Protein AF-A0A0G4EV05-F1 (afdb_monomer_lite)

InterPro domains:
  IPR023398 Translation Initiation factor eIF- 4e-like [G3DSA:3.30.760.10] (2-71)
  IPR023398 Translation Initiation factor eIF- 4e-like [SSF55418] (4-71)

Radius of gyration: 13.23 Å; chains: 1; bounding box: 34×19×38 Å

Secondary structure (DSSP, 8-state):
-----EEEEEEEEEEEETT--S-TGGGEEEEEEEEEHHHHHHHHHHHHHS-S-TT--EEEEEEEETT----

Structure (mmCIF, N/CA/C/O backbone):
data_AF-A0A0G4EV05-F1
#
_entry.id   AF-A0A0G4EV05-F1
#
loop_
_atom_site.group_PDB
_atom_site.id
_atom_site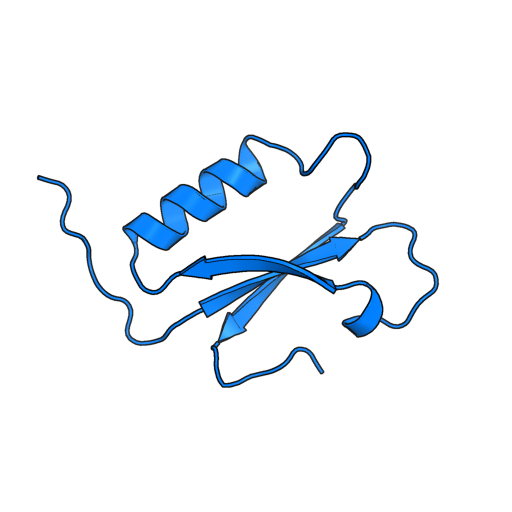.type_symbol
_atom_site.label_atom_id
_atom_site.label_alt_id
_atom_site.label_comp_id
_atom_site.label_asym_id
_atom_site.label_entity_id
_atom_site.label_seq_id
_atom_site.pdbx_PDB_ins_code
_atom_site.Cartn_x
_atom_site.Cartn_y
_atom_site.Cartn_z
_atom_site.occupancy
_atom_site.B_iso_or_equiv
_atom_site.auth_seq_id
_atom_site.auth_comp_id
_atom_site.auth_asym_id
_atom_site.auth_atom_id
_atom_site.pdbx_PDB_model_num
ATOM 1 N N . MET A 1 1 ? -9.348 12.443 21.288 1.00 47.00 1 MET A N 1
ATOM 2 C CA . MET A 1 1 ? -9.486 11.042 20.832 1.00 47.00 1 MET A CA 1
ATOM 3 C C . MET A 1 1 ? -9.714 11.068 19.330 1.00 47.00 1 MET A C 1
ATOM 5 O O . MET A 1 1 ? -10.722 11.609 18.909 1.00 47.00 1 MET A O 1
ATOM 9 N N . ALA A 1 2 ? -8.763 10.600 18.520 1.00 54.09 2 ALA A N 1
ATOM 10 C CA . ALA A 1 2 ? -8.969 10.503 17.074 1.00 54.09 2 ALA A CA 1
ATOM 11 C C . ALA A 1 2 ? -9.798 9.243 16.791 1.00 54.09 2 ALA A C 1
ATOM 13 O O . ALA A 1 2 ? -9.339 8.142 17.095 1.00 54.09 2 ALA A O 1
ATOM 14 N N . CYS A 1 3 ? -11.018 9.413 16.283 1.00 57.38 3 CYS A N 1
ATOM 15 C CA . CYS A 1 3 ? -11.911 8.312 15.939 1.00 57.38 3 CYS A CA 1
ATOM 16 C C . CYS A 1 3 ? -11.278 7.455 14.835 1.00 57.38 3 CYS A C 1
ATOM 18 O O . CYS A 1 3 ? -10.997 7.947 13.741 1.00 57.38 3 CYS A O 1
ATOM 20 N N . ASP A 1 4 ? -11.046 6.175 15.122 1.00 69.06 4 ASP A N 1
ATOM 21 C CA . ASP A 1 4 ? -10.699 5.165 14.123 1.00 69.06 4 ASP A CA 1
ATOM 22 C C . ASP A 1 4 ? -11.949 4.895 13.270 1.00 69.06 4 ASP A C 1
ATOM 24 O O . ASP A 1 4 ? -12.728 3.993 13.556 1.00 69.06 4 ASP A O 1
ATOM 28 N N . LEU A 1 5 ? -12.194 5.747 12.270 1.00 80.81 5 LEU A N 1
ATOM 29 C CA . LEU A 1 5 ? -13.321 5.604 11.348 1.00 80.81 5 LEU A CA 1
ATOM 30 C C . LEU A 1 5 ? -13.060 4.409 10.416 1.00 80.81 5 LEU A C 1
ATOM 32 O O . LEU A 1 5 ? -12.125 4.490 9.605 1.00 80.81 5 LEU A O 1
ATOM 36 N N . PRO A 1 6 ? -13.839 3.315 10.519 1.00 84.50 6 PRO A N 1
ATOM 37 C CA . PRO A 1 6 ? -13.707 2.191 9.608 1.00 84.50 6 PRO A CA 1
ATOM 38 C C . PRO A 1 6 ? -14.173 2.608 8.214 1.00 84.50 6 PRO A C 1
ATOM 40 O O . PRO A 1 6 ? -15.167 3.319 8.049 1.00 84.50 6 PRO A O 1
ATOM 43 N N . LEU A 1 7 ? -13.435 2.178 7.200 1.00 84.38 7 LEU A N 1
ATOM 44 C CA . LEU A 1 7 ? -13.818 2.348 5.810 1.00 84.38 7 LEU A CA 1
ATOM 45 C C . LEU A 1 7 ? -14.785 1.235 5.410 1.00 84.38 7 LEU A C 1
ATOM 47 O O . LEU A 1 7 ? -14.806 0.154 5.991 1.00 84.38 7 LEU A O 1
ATOM 51 N N . ARG A 1 8 ? -15.581 1.496 4.370 1.00 85.38 8 ARG A N 1
ATOM 52 C CA . ARG A 1 8 ? -16.536 0.517 3.827 1.00 85.38 8 ARG A CA 1
ATOM 53 C C . ARG A 1 8 ? -15.853 -0.749 3.302 1.00 85.38 8 ARG A C 1
ATOM 55 O O . ARG A 1 8 ? -16.494 -1.787 3.176 1.00 85.38 8 ARG A O 1
ATOM 62 N N . ASN A 1 9 ? -14.584 -0.636 2.930 1.00 85.00 9 ASN A N 1
ATOM 63 C CA . ASN A 1 9 ? -13.801 -1.695 2.323 1.00 85.00 9 ASN A CA 1
A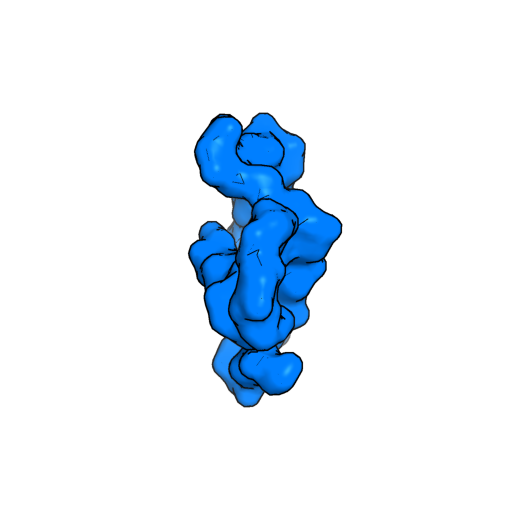TOM 64 C C . ASN A 1 9 ? -12.392 -1.702 2.899 1.00 85.00 9 ASN A C 1
ATOM 66 O O . ASN A 1 9 ? -11.912 -0.672 3.380 1.00 85.00 9 ASN A O 1
ATOM 70 N N . ASN A 1 10 ? -11.761 -2.864 2.794 1.00 87.62 10 ASN A N 1
ATOM 71 C CA . ASN A 1 10 ? -10.334 -3.011 2.988 1.00 87.62 10 ASN A CA 1
ATOM 72 C C . ASN A 1 10 ? -9.624 -2.674 1.679 1.00 87.62 10 ASN A C 1
ATOM 74 O O . ASN A 1 10 ? -10.147 -2.922 0.583 1.00 87.62 10 ASN A O 1
ATOM 78 N N . TRP A 1 11 ? -8.461 -2.061 1.817 1.00 88.94 11 TRP A N 1
ATOM 79 C CA . TRP A 1 11 ? -7.678 -1.555 0.710 1.00 88.94 11 TRP A CA 1
ATOM 80 C C . TRP A 1 11 ? -6.230 -1.982 0.868 1.00 88.94 11 TRP A C 1
ATOM 82 O O . TRP A 1 11 ? -5.661 -1.858 1.953 1.00 88.94 11 TRP A O 1
ATOM 92 N N . SER A 1 12 ? -5.633 -2.379 -0.243 1.00 89.69 12 SER A N 1
ATOM 93 C CA . SER A 1 12 ? -4.229 -2.743 -0.364 1.00 89.69 12 SER A CA 1
ATOM 94 C C . SER A 1 12 ? -3.527 -1.721 -1.243 1.00 89.69 12 SER A C 1
ATOM 96 O O . SER A 1 12 ? -3.988 -1.387 -2.337 1.00 89.69 12 SER A O 1
ATOM 98 N N . VAL A 1 13 ? -2.402 -1.198 -0.771 1.00 87.38 13 VAL A N 1
ATOM 99 C CA . VAL A 1 13 ? -1.586 -0.237 -1.514 1.00 87.38 13 VAL A CA 1
ATOM 100 C C . VAL A 1 13 ? -0.389 -0.949 -2.102 1.00 87.38 13 VAL A C 1
ATOM 102 O O . VAL A 1 13 ? 0.358 -1.617 -1.390 1.00 87.38 13 VAL A O 1
ATOM 105 N N . PHE A 1 14 ? -0.169 -0.745 -3.392 1.00 86.44 14 PHE A N 1
ATOM 106 C CA . PHE A 1 14 ? 0.960 -1.276 -4.128 1.00 86.44 14 PHE A CA 1
ATOM 107 C C . PHE A 1 14 ? 1.791 -0.137 -4.703 1.00 86.44 14 PHE A C 1
ATOM 109 O O . PHE A 1 14 ? 1.264 0.870 -5.171 1.00 86.44 14 PHE A O 1
ATOM 116 N N . GLY A 1 15 ? 3.104 -0.305 -4.682 1.00 85.56 15 GLY A N 1
ATOM 117 C CA . GLY A 1 15 ? 4.043 0.566 -5.363 1.00 85.56 15 GLY A CA 1
ATOM 118 C C . GLY A 1 15 ? 4.574 -0.136 -6.600 1.00 85.56 15 GLY A C 1
ATOM 119 O O . GLY A 1 15 ? 4.981 -1.292 -6.524 1.00 85.56 15 GLY A O 1
ATOM 120 N N . GLN A 1 16 ? 4.646 0.582 -7.714 1.00 82.62 16 GLN A N 1
ATOM 121 C CA . GLN A 1 16 ? 5.315 0.128 -8.925 1.00 82.62 16 GLN A CA 1
ATOM 122 C C . GLN A 1 16 ? 6.801 0.497 -8.903 1.00 82.62 16 GLN A C 1
ATOM 124 O O . GLN A 1 16 ? 7.131 1.682 -8.885 1.00 82.62 16 GLN A O 1
ATOM 129 N N . LEU A 1 17 ? 7.691 -0.492 -8.957 1.00 79.50 17 LEU A N 1
ATOM 130 C CA . LEU A 1 1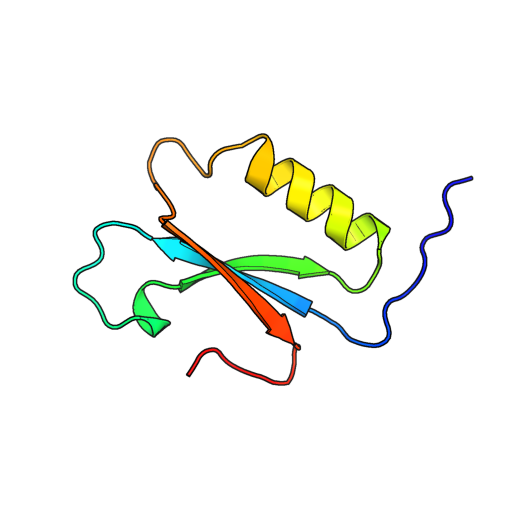7 ? 9.139 -0.272 -9.029 1.00 79.50 17 LEU A CA 1
ATOM 131 C C . LEU A 1 17 ? 9.541 0.348 -10.380 1.00 79.50 17 LEU A C 1
ATOM 133 O O . LEU A 1 17 ? 9.273 -0.227 -11.438 1.00 79.50 17 LEU A O 1
ATOM 137 N N . THR A 1 18 ? 10.221 1.500 -10.367 1.00 69.50 18 THR A N 1
ATOM 138 C CA . THR A 1 18 ? 10.802 2.079 -11.589 1.00 69.50 18 THR A CA 1
ATOM 139 C C . THR A 1 18 ? 12.046 1.307 -12.002 1.00 69.50 18 THR A C 1
ATOM 141 O O . THR A 1 18 ? 12.927 1.078 -11.176 1.00 69.50 18 THR A O 1
ATOM 144 N N . GLY A 1 19 ? 12.150 0.955 -13.284 1.00 67.62 19 GLY A N 1
ATOM 145 C CA . GLY A 1 19 ? 13.303 0.229 -13.827 1.00 67.62 19 GLY A CA 1
ATOM 146 C C . GLY A 1 19 ? 13.124 -1.288 -13.888 1.00 67.62 19 GLY A C 1
ATOM 147 O O . GLY A 1 19 ? 14.033 -1.984 -14.331 1.00 67.62 19 GLY A O 1
ATOM 148 N N . SER A 1 20 ? 11.957 -1.814 -13.502 1.00 64.69 20 SER A N 1
ATOM 149 C CA . SER A 1 20 ? 11.617 -3.197 -13.829 1.00 64.69 20 SER A CA 1
ATOM 150 C C . SER A 1 20 ? 11.272 -3.316 -15.316 1.00 64.69 20 SER A C 1
ATOM 152 O O . SER A 1 20 ? 10.400 -2.605 -15.808 1.00 64.69 20 SER A O 1
ATOM 154 N N . HIS A 1 21 ? 11.934 -4.231 -16.026 1.00 64.31 21 HIS A N 1
ATOM 155 C CA . HIS A 1 21 ? 11.600 -4.613 -17.408 1.00 64.31 21 HIS A CA 1
ATOM 156 C C . HIS A 1 21 ? 10.496 -5.693 -17.464 1.00 64.31 21 HIS A C 1
ATOM 158 O O . HIS A 1 21 ? 10.244 -6.276 -18.517 1.00 64.31 21 HIS A O 1
ATOM 164 N N . SER A 1 22 ? 9.875 -6.001 -16.322 1.00 70.50 22 SER A N 1
ATOM 165 C CA . SER A 1 22 ? 8.793 -6.979 -16.194 1.00 70.50 22 SER A CA 1
ATOM 166 C C . SER A 1 22 ? 7.432 -6.384 -16.566 1.00 70.50 22 SER A C 1
ATOM 168 O O . SER A 1 22 ? 7.297 -5.177 -16.769 1.00 70.50 22 SER A O 1
ATOM 170 N N . SER A 1 23 ? 6.398 -7.229 -16.606 1.00 76.94 23 SER A N 1
ATOM 171 C CA . SER A 1 23 ? 5.021 -6.757 -16.754 1.00 76.94 23 SER A CA 1
ATOM 172 C C . SER A 1 23 ? 4.639 -5.789 -15.623 1.00 76.94 23 SER A C 1
ATOM 174 O O . SER A 1 23 ? 5.258 -5.787 -14.551 1.00 76.94 23 SER A O 1
ATOM 176 N N . TYR A 1 24 ? 3.611 -4.964 -15.859 1.00 75.38 24 TYR A N 1
ATOM 177 C CA . TYR A 1 24 ? 3.104 -4.016 -14.863 1.00 75.38 24 TYR A CA 1
ATOM 178 C C . TYR A 1 24 ? 2.806 -4.712 -13.529 1.00 75.38 24 TYR A C 1
ATOM 180 O O . TYR A 1 24 ? 3.313 -4.272 -12.499 1.00 75.38 24 TYR A O 1
ATOM 188 N N . ILE A 1 25 ? 2.099 -5.845 -13.562 1.00 79.44 25 ILE A N 1
ATOM 189 C CA . ILE A 1 25 ? 1.750 -6.622 -12.366 1.00 79.44 25 ILE A CA 1
ATOM 190 C C . ILE A 1 25 ? 3.004 -7.091 -11.619 1.00 79.44 25 ILE A C 1
ATOM 192 O O . ILE A 1 25 ? 3.101 -6.906 -10.410 1.00 79.44 25 ILE A O 1
ATOM 196 N N . ASP A 1 26 ? 3.999 -7.631 -12.328 1.00 81.06 26 ASP A N 1
ATOM 197 C CA . ASP A 1 26 ? 5.235 -8.135 -11.708 1.00 81.06 26 ASP A CA 1
ATOM 198 C C . ASP A 1 26 ? 6.063 -7.024 -11.044 1.00 81.06 26 ASP A C 1
ATOM 200 O O . ASP A 1 26 ? 6.840 -7.269 -10.116 1.00 81.06 26 ASP A O 1
ATOM 204 N N . SER A 1 27 ? 5.903 -5.786 -11.522 1.00 81.19 27 SER A N 1
ATOM 205 C CA . SER A 1 27 ? 6.575 -4.611 -10.968 1.00 81.19 27 SER A CA 1
ATOM 206 C C . SER A 1 27 ? 5.884 -4.033 -9.726 1.00 81.19 27 SER A C 1
ATOM 208 O O . SER A 1 27 ? 6.453 -3.151 -9.078 1.00 81.19 27 SER A O 1
ATOM 210 N N . LEU A 1 28 ? 4.693 -4.529 -9.366 1.00 83.12 28 LEU A N 1
ATOM 211 C CA . LEU A 1 28 ? 3.967 -4.103 -8.173 1.00 83.12 28 LEU A CA 1
ATOM 212 C C . LEU A 1 28 ? 4.482 -4.819 -6.921 1.00 83.12 28 LEU A C 1
ATOM 214 O O . LEU A 1 28 ? 4.583 -6.044 -6.853 1.00 83.12 28 LEU A O 1
ATOM 218 N N . LYS A 1 29 ? 4.761 -4.039 -5.879 1.00 84.06 29 LYS A N 1
ATOM 219 C CA . LYS A 1 29 ? 5.060 -4.532 -4.533 1.00 84.06 29 LYS A CA 1
ATOM 220 C C . LYS A 1 29 ? 4.017 -4.028 -3.560 1.00 84.06 29 LYS A C 1
ATOM 222 O O . LYS A 1 29 ? 3.704 -2.841 -3.553 1.00 84.06 29 LYS A O 1
ATOM 227 N N . LEU A 1 30 ? 3.510 -4.926 -2.722 1.00 85.50 30 LEU A N 1
ATOM 228 C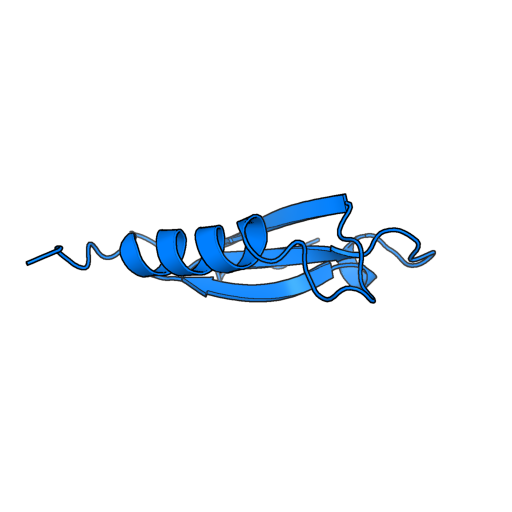 CA . LEU A 1 30 ? 2.605 -4.564 -1.640 1.00 85.50 30 LEU A CA 1
ATOM 229 C C . LEU A 1 30 ? 3.344 -3.670 -0.632 1.00 85.50 30 LEU A C 1
ATOM 231 O O . LEU A 1 30 ? 4.374 -4.058 -0.083 1.00 85.50 30 LEU A O 1
ATOM 235 N N . LEU A 1 31 ? 2.807 -2.475 -0.402 1.00 83.50 31 LEU A N 1
ATOM 236 C CA . LEU A 1 31 ? 3.314 -1.494 0.561 1.00 83.50 31 LEU A CA 1
ATOM 237 C C . LEU A 1 31 ? 2.585 -1.585 1.904 1.00 83.50 31 LEU A C 1
ATOM 239 O O . LEU A 1 31 ? 3.139 -1.208 2.940 1.00 83.50 31 LEU A O 1
ATOM 243 N N . GLY A 1 32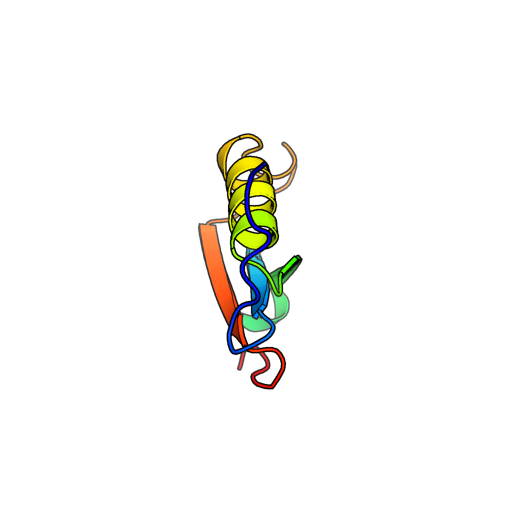 ? 1.355 -2.099 1.885 1.00 87.12 32 GLY A N 1
ATOM 244 C CA . GLY A 1 32 ? 0.570 -2.428 3.066 1.00 87.12 32 GLY A CA 1
ATOM 245 C C . GLY A 1 32 ? -0.928 -2.253 2.850 1.00 87.12 32 GLY A C 1
ATOM 246 O O . GLY A 1 32 ? -1.369 -1.753 1.816 1.00 87.12 32 GLY A O 1
ATOM 247 N N . ASP A 1 33 ? -1.685 -2.625 3.876 1.00 90.06 33 ASP A N 1
ATOM 248 C CA . ASP A 1 33 ? -3.144 -2.649 3.854 1.00 90.06 33 ASP A CA 1
ATOM 249 C C . ASP A 1 33 ? -3.739 -1.670 4.870 1.00 90.06 33 ASP A C 1
ATOM 251 O O . ASP A 1 33 ? -3.140 -1.359 5.909 1.00 90.06 33 ASP A O 1
ATOM 255 N N . PHE A 1 34 ? -4.944 -1.180 4.588 1.00 89.56 34 PHE A N 1
ATOM 256 C CA . PHE A 1 34 ? -5.699 -0.339 5.504 1.00 89.56 34 PHE A CA 1
ATOM 257 C C . PHE A 1 34 ? -7.209 -0.579 5.405 1.00 89.56 34 PHE A C 1
ATOM 259 O O . PHE A 1 34 ? -7.787 -0.711 4.331 1.00 89.56 34 PHE A O 1
ATOM 266 N N . ALA A 1 35 ? -7.863 -0.561 6.566 1.00 90.25 35 ALA A N 1
ATOM 267 C CA . ALA A 1 35 ? -9.319 -0.653 6.698 1.00 90.25 35 ALA A CA 1
ATOM 268 C C . ALA A 1 35 ? -9.922 0.542 7.457 1.00 90.25 35 ALA A C 1
ATOM 270 O O . ALA A 1 35 ? -11.134 0.627 7.633 1.00 90.25 35 ALA A O 1
ATOM 271 N N . THR A 1 36 ? -9.095 1.482 7.929 1.00 90.38 36 THR A N 1
ATOM 272 C CA . THR A 1 36 ? -9.544 2.683 8.649 1.00 90.38 36 THR A CA 1
ATOM 273 C C . THR A 1 36 ? -8.912 3.939 8.065 1.00 90.38 36 THR A C 1
ATOM 275 O O . THR A 1 36 ? -7.811 3.896 7.509 1.00 90.38 36 T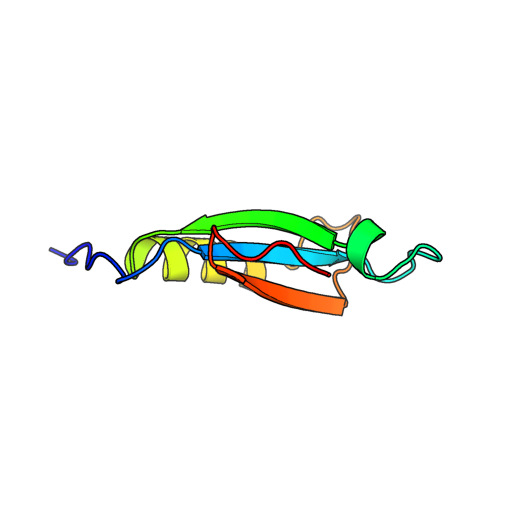HR A O 1
ATOM 278 N N . ALA A 1 37 ? -9.575 5.087 8.236 1.00 86.88 37 ALA A N 1
ATOM 279 C CA . ALA A 1 37 ? -9.043 6.381 7.801 1.00 86.88 37 ALA A CA 1
ATOM 280 C C . ALA A 1 37 ? -7.690 6.706 8.463 1.00 86.88 37 ALA A C 1
ATOM 282 O O . ALA A 1 37 ? -6.788 7.260 7.840 1.00 86.88 37 ALA A O 1
ATOM 283 N N . LYS A 1 38 ? -7.511 6.312 9.727 1.00 87.31 38 LYS A N 1
ATOM 284 C CA . LYS A 1 38 ? -6.237 6.455 10.441 1.00 87.31 38 LYS A CA 1
ATOM 285 C C . LYS A 1 38 ? -5.162 5.518 9.889 1.00 87.31 38 LYS A C 1
ATOM 287 O O . LYS A 1 38 ? -4.005 5.922 9.802 1.00 87.31 38 LYS A O 1
ATOM 292 N N . GLY A 1 39 ? -5.533 4.289 9.521 1.00 87.75 39 GLY A N 1
ATOM 293 C CA . GLY A 1 39 ? -4.650 3.343 8.836 1.00 87.75 39 GLY A CA 1
ATOM 294 C C . GLY A 1 39 ? -4.143 3.910 7.513 1.00 87.75 39 GLY A C 1
ATOM 295 O O . GLY A 1 39 ? -2.934 3.939 7.296 1.00 87.75 39 GLY A O 1
ATOM 296 N N . PHE A 1 40 ? -5.049 4.476 6.708 1.00 86.88 40 PHE A N 1
ATOM 297 C CA . PHE A 1 40 ? -4.703 5.182 5.475 1.00 86.88 40 PHE A CA 1
ATOM 298 C C . PHE A 1 40 ? -3.690 6.302 5.727 1.00 86.88 40 PHE A C 1
ATOM 300 O O . PHE A 1 40 ? -2.627 6.310 5.119 1.00 86.88 40 PHE A O 1
ATOM 307 N N . TRP A 1 41 ? -3.967 7.215 6.664 1.00 85.69 41 TRP A N 1
ATOM 308 C CA . TRP A 1 41 ? -3.069 8.345 6.928 1.00 85.69 41 TRP A CA 1
ATOM 309 C C . TRP A 1 41 ? -1.693 7.920 7.442 1.00 85.69 41 TRP A C 1
ATOM 311 O O . TRP A 1 41 ? -0.687 8.503 7.045 1.00 85.69 41 TRP A O 1
ATOM 321 N N . LYS A 1 42 ? -1.621 6.886 8.288 1.00 86.69 42 LYS A N 1
ATOM 322 C CA . LYS A 1 42 ? -0.339 6.316 8.728 1.00 86.69 42 LYS A CA 1
ATOM 323 C C . LYS A 1 42 ? 0.454 5.740 7.557 1.00 86.69 42 LYS A C 1
ATOM 325 O O . LYS A 1 42 ? 1.654 5.986 7.462 1.00 86.69 42 LYS A O 1
ATOM 330 N N . LEU A 1 43 ? -0.211 4.987 6.682 1.00 87.00 43 LEU A N 1
ATOM 331 C CA . LEU A 1 43 ? 0.412 4.374 5.514 1.00 87.00 43 LEU A CA 1
ATOM 332 C C . LEU A 1 43 ? 0.866 5.443 4.512 1.00 87.00 43 LEU A C 1
ATOM 334 O O . LEU A 1 43 ? 2.004 5.412 4.055 1.00 87.00 43 LEU A O 1
ATOM 338 N N . TRP A 1 44 ? 0.026 6.447 4.257 1.00 84.00 44 TRP A N 1
ATOM 339 C CA . TRP A 1 44 ? 0.340 7.584 3.397 1.00 84.00 44 TRP A CA 1
ATOM 340 C C . TRP A 1 44 ? 1.548 8.373 3.897 1.00 84.00 44 TRP A C 1
ATOM 342 O O . TRP A 1 44 ? 2.446 8.671 3.116 1.00 84.00 44 TRP A O 1
ATOM 352 N N . LEU A 1 45 ? 1.613 8.675 5.197 1.00 84.31 45 LEU A N 1
ATOM 353 C CA . LEU A 1 45 ? 2.762 9.360 5.794 1.00 84.31 45 LEU A CA 1
ATOM 354 C C . LEU A 1 45 ? 4.031 8.510 5.727 1.00 84.31 45 LEU A C 1
ATOM 356 O O . LEU A 1 45 ? 5.105 9.055 5.491 1.00 84.31 45 LEU A O 1
ATOM 360 N N . LYS A 1 46 ? 3.919 7.185 5.886 1.00 81.00 46 LYS A N 1
ATOM 361 C CA . LYS A 1 46 ? 5.052 6.270 5.708 1.00 81.00 46 LYS A CA 1
ATOM 362 C C . LYS A 1 46 ? 5.571 6.316 4.269 1.00 81.00 46 LYS A C 1
ATOM 364 O O . LYS A 1 46 ? 6.768 6.465 4.093 1.00 81.00 46 LYS A O 1
ATOM 369 N N . ILE A 1 47 ? 4.689 6.253 3.270 1.00 79.94 47 ILE A N 1
ATOM 370 C CA . ILE A 1 47 ? 5.058 6.246 1.842 1.00 79.94 47 ILE A CA 1
ATOM 371 C C . ILE A 1 47 ? 5.511 7.631 1.341 1.00 79.94 47 ILE A C 1
ATOM 373 O O . ILE A 1 47 ? 6.362 7.733 0.466 1.00 79.94 47 ILE A O 1
ATOM 377 N N . SER A 1 48 ? 4.938 8.709 1.876 1.00 75.81 48 SER A N 1
ATOM 378 C CA . SER A 1 48 ? 5.270 10.082 1.467 1.00 75.81 48 SER A CA 1
ATOM 379 C C . SER A 1 48 ? 6.489 10.631 2.209 1.00 75.81 48 SER A C 1
ATOM 381 O O . SER A 1 48 ? 7.231 11.439 1.661 1.00 75.81 48 SER A O 1
ATOM 383 N N . GLY A 1 49 ? 6.675 10.230 3.472 1.00 69.06 49 GLY A N 1
ATOM 384 C CA . GLY A 1 49 ? 7.778 10.663 4.335 1.00 69.06 49 GLY A CA 1
ATOM 385 C C . GLY A 1 49 ? 9.036 9.811 4.179 1.00 69.06 49 GLY A C 1
ATOM 386 O O . GLY A 1 49 ? 10.141 10.341 4.246 1.00 69.06 49 GLY A O 1
ATOM 387 N N . HIS A 1 50 ? 8.879 8.514 3.907 1.00 58.41 50 HIS A N 1
ATOM 388 C CA . HIS A 1 50 ? 9.917 7.708 3.284 1.00 58.41 50 HIS A CA 1
ATOM 389 C C . HIS A 1 50 ? 9.554 7.594 1.812 1.00 58.41 50 HIS A C 1
ATOM 391 O O . HIS A 1 50 ? 8.766 6.721 1.456 1.00 58.41 50 HIS A O 1
ATOM 397 N N . MET A 1 51 ? 10.147 8.429 0.950 1.00 53.22 51 MET A N 1
ATOM 398 C CA . MET A 1 51 ? 10.355 7.967 -0.422 1.00 53.22 51 MET A CA 1
ATOM 399 C C . MET A 1 51 ? 11.015 6.604 -0.281 1.00 53.22 51 MET A C 1
ATOM 401 O O . MET A 1 51 ? 12.065 6.492 0.354 1.00 53.22 51 MET A O 1
ATOM 405 N N . LEU A 1 52 ? 10.248 5.597 -0.679 1.00 56.03 52 LEU A N 1
ATOM 406 C CA . LEU A 1 52 ? 10.428 4.200 -0.337 1.00 56.03 52 LEU A CA 1
ATOM 407 C C . LEU A 1 52 ? 11.895 3.809 -0.442 1.00 56.03 52 LEU A C 1
ATOM 409 O O . LEU A 1 52 ? 12.536 4.319 -1.350 1.00 56.03 52 LEU A O 1
ATOM 413 N N . ASP A 1 53 ? 12.376 2.992 0.509 1.00 53.94 53 ASP A N 1
ATOM 414 C CA . ASP A 1 53 ? 13.751 2.485 0.657 1.00 53.94 53 ASP A CA 1
ATOM 415 C C . ASP A 1 53 ? 14.743 3.060 -0.354 1.00 53.94 53 ASP A C 1
ATOM 417 O O . ASP A 1 53 ? 14.579 2.812 -1.536 1.00 53.94 53 ASP A O 1
ATOM 421 N N . ALA A 1 54 ? 15.826 3.721 0.069 1.00 53.75 54 ALA A N 1
ATOM 422 C CA . ALA A 1 54 ? 16.820 4.351 -0.823 1.00 53.75 54 ALA A CA 1
ATOM 423 C C . ALA A 1 54 ? 17.351 3.470 -1.994 1.00 53.75 54 ALA A C 1
ATOM 425 O O . ALA A 1 54 ? 18.006 3.977 -2.900 1.00 53.75 54 ALA A O 1
ATOM 426 N N . ASN A 1 55 ? 17.052 2.168 -1.983 1.00 55.25 55 ASN A N 1
ATOM 427 C CA . ASN A 1 55 ? 17.290 1.167 -3.017 1.00 55.25 55 ASN A CA 1
ATOM 428 C C . ASN A 1 55 ? 16.126 0.896 -4.001 1.00 55.25 55 ASN A C 1
ATOM 430 O O . ASN A 1 55 ? 16.248 0.018 -4.855 1.00 55.25 55 ASN A O 1
ATOM 434 N N . SER A 1 56 ? 14.969 1.539 -3.878 1.00 60.19 56 SER A N 1
ATOM 435 C CA . SER A 1 56 ? 13.767 1.237 -4.657 1.00 60.19 56 SER A CA 1
ATOM 436 C C . SER A 1 56 ? 12.967 2.504 -4.919 1.00 60.19 56 SER A C 1
ATOM 438 O O . SER A 1 56 ? 12.123 2.918 -4.133 1.00 60.19 56 SER A O 1
ATOM 440 N N . CYS A 1 57 ? 13.212 3.106 -6.077 1.00 66.06 57 CYS A N 1
ATOM 441 C CA . CYS A 1 57 ? 12.371 4.173 -6.593 1.00 66.06 57 CYS A CA 1
ATOM 442 C C . CYS A 1 57 ? 11.045 3.568 -7.072 1.00 66.06 57 CYS A C 1
ATOM 444 O O . CYS A 1 57 ? 11.039 2.628 -7.871 1.00 66.06 57 CYS A O 1
ATOM 446 N N . TYR A 1 58 ? 9.921 4.099 -6.595 1.00 73.62 58 TYR A N 1
ATOM 447 C CA . TYR A 1 58 ? 8.604 3.722 -7.099 1.00 73.62 58 TYR A CA 1
ATOM 448 C C . TYR A 1 58 ? 8.039 4.862 -7.934 1.00 73.62 58 TYR A C 1
ATOM 450 O O . TYR A 1 58 ? 8.078 6.018 -7.522 1.00 73.62 58 TYR A O 1
ATOM 458 N N . GLY A 1 59 ? 7.542 4.533 -9.123 1.00 71.38 59 GLY A N 1
ATOM 459 C CA . GLY A 1 59 ? 7.102 5.525 -10.109 1.00 71.38 59 GLY A CA 1
ATOM 460 C C . GLY A 1 59 ? 5.614 5.812 -10.022 1.00 71.38 59 GLY A C 1
ATOM 461 O O . GLY A 1 59 ? 5.165 6.899 -10.371 1.00 71.38 59 GLY A O 1
ATOM 462 N N . ALA A 1 60 ? 4.857 4.836 -9.531 1.00 77.75 60 ALA A N 1
ATOM 463 C CA . ALA A 1 60 ? 3.424 4.930 -9.352 1.00 77.75 60 ALA A CA 1
ATOM 464 C C . ALA A 1 60 ? 3.016 4.210 -8.069 1.00 77.75 60 ALA A C 1
ATOM 466 O O . ALA A 1 60 ? 3.616 3.206 -7.679 1.00 77.75 60 ALA A O 1
ATOM 467 N N . ILE A 1 61 ? 1.973 4.726 -7.429 1.00 81.88 61 ILE A N 1
ATOM 468 C CA . ILE A 1 61 ? 1.299 4.080 -6.308 1.00 81.88 61 ILE A CA 1
ATOM 469 C C . ILE A 1 61 ? -0.118 3.771 -6.772 1.00 81.88 61 ILE A C 1
ATOM 471 O O . ILE A 1 61 ? -0.826 4.657 -7.247 1.00 81.88 61 ILE A O 1
ATOM 475 N N . ALA A 1 62 ? -0.516 2.514 -6.633 1.00 83.06 62 ALA A N 1
ATOM 476 C CA . ALA A 1 62 ? -1.844 2.028 -6.956 1.00 83.06 62 ALA A CA 1
ATOM 477 C C . ALA A 1 62 ? -2.531 1.538 -5.680 1.00 83.06 62 ALA A C 1
ATOM 479 O O . ALA A 1 62 ? -1.900 0.947 -4.805 1.00 83.06 62 ALA A O 1
ATOM 480 N N . VAL A 1 63 ? -3.831 1.792 -5.564 1.00 85.31 63 VAL A N 1
ATOM 481 C CA . VAL A 1 63 ? -4.639 1.351 -4.425 1.00 85.31 63 VAL A CA 1
ATOM 482 C C . VAL A 1 63 ? -5.737 0.452 -4.958 1.00 85.31 63 VAL A C 1
ATOM 484 O O . VAL A 1 63 ? -6.558 0.881 -5.768 1.00 85.31 63 VAL A O 1
ATOM 487 N N . PHE A 1 64 ? -5.741 -0.788 -4.492 1.00 85.44 64 PHE A N 1
ATOM 488 C CA . PHE A 1 64 ? -6.728 -1.787 -4.851 1.00 85.44 64 PHE A CA 1
ATOM 489 C C . PHE A 1 64 ? -7.628 -2.066 -3.664 1.00 85.44 64 PHE A C 1
ATOM 491 O O . PHE A 1 64 ? -7.235 -1.943 -2.506 1.00 85.44 64 PHE A O 1
ATOM 498 N N . LYS A 1 65 ? -8.865 -2.429 -3.960 1.00 85.06 65 LYS A N 1
ATOM 499 C CA . LYS A 1 65 ? -9.758 -3.006 -2.965 1.00 85.06 65 LYS A CA 1
ATOM 500 C C . LYS A 1 65 ? -9.375 -4.478 -2.785 1.00 85.06 65 LYS A C 1
ATOM 502 O O . LYS A 1 65 ? -8.999 -5.093 -3.773 1.00 85.06 65 LYS A O 1
ATOM 507 N N . ASP A 1 66 ? -9.510 -5.029 -1.578 1.00 71.88 66 ASP A N 1
ATOM 508 C CA . ASP A 1 66 ? -9.146 -6.426 -1.235 1.00 71.88 66 ASP A CA 1
ATOM 509 C C . ASP A 1 66 ? -9.627 -7.476 -2.266 1.00 71.88 66 ASP A C 1
ATOM 511 O O . ASP A 1 66 ? -8.938 -8.448 -2.552 1.00 71.88 66 ASP A O 1
ATOM 515 N N . ASP A 1 67 ? -10.794 -7.244 -2.877 1.00 66.12 67 ASP A N 1
ATOM 516 C CA . ASP A 1 67 ? -11.413 -8.146 -3.859 1.00 66.12 67 ASP A CA 1
ATOM 517 C C . ASP A 1 67 ? -10.916 -7.961 -5.309 1.00 66.12 67 ASP A C 1
ATOM 519 O O . ASP A 1 67 ? -11.400 -8.629 -6.224 1.00 66.12 67 ASP A O 1
ATOM 523 N N . VAL A 1 68 ? -10.008 -7.015 -5.560 1.00 72.38 68 VAL A N 1
ATOM 524 C CA . VAL A 1 68 ? -9.520 -6.667 -6.900 1.00 72.38 68 VAL A CA 1
ATOM 525 C C . VAL A 1 68 ? -8.007 -6.817 -6.925 1.00 72.38 68 VAL A C 1
ATOM 527 O O . VAL A 1 68 ? -7.278 -5.958 -6.442 1.00 72.38 68 VAL A O 1
ATOM 530 N N . LEU A 1 69 ? -7.524 -7.906 -7.521 1.00 64.81 69 LEU A N 1
ATOM 531 C CA . LEU A 1 69 ? -6.099 -8.048 -7.798 1.00 64.81 69 LEU A CA 1
ATOM 532 C C . LEU A 1 69 ? -5.677 -7.064 -8.902 1.00 64.81 69 LEU A C 1
ATOM 534 O O . LEU A 1 69 ? -6.461 -6.833 -9.828 1.00 64.81 69 LEU A O 1
ATOM 538 N N . PRO A 1 70 ? -4.456 -6.504 -8.838 1.00 62.72 70 PRO A N 1
ATOM 539 C CA . PRO A 1 70 ? -3.882 -5.794 -9.972 1.00 62.72 70 PRO A CA 1
ATOM 540 C C . PRO A 1 70 ? -3.837 -6.722 -11.192 1.00 62.72 70 PRO A C 1
ATOM 542 O O . PRO A 1 70 ? -3.207 -7.778 -11.135 1.00 62.72 70 PRO A O 1
ATOM 545 N N . MET A 1 71 ? -4.545 -6.334 -12.255 1.00 59.41 71 MET A N 1
ATOM 546 C CA . MET A 1 71 ? -4.613 -7.026 -13.551 1.00 59.41 71 MET A CA 1
ATOM 547 C C . MET A 1 71 ? -3.730 -6.339 -14.589 1.00 59.41 71 MET A C 1
ATOM 549 O O . MET A 1 71 ? -3.460 -5.127 -14.423 1.00 59.41 71 MET A O 1
#

pLDDT: mean 76.47, std 11.68, range [47.0, 90.38]

Sequence (71 aa):
MACDLPLRNNWSVFGQLTGSHSSYIDSLKLLGDFATAKGFWKLWLKISGHMLDANSCYGAIAVFKDDVLPM

Foldseek 3Di:
DDDFAFDPFKKWKWFFFPPDPDDRLVRTDTQDIDGTPVRVVVSVCVCVVPCDDPVTHTDDMDMDTPVDRDD

Organism: Vitrella brassicaformis (strain CCMP3155) (NCBI:txid1169540)